Protein AF-A0A432ZK45-F1 (afdb_monomer)

Nearest PDB structures (foldseek):
  7csl-assembly2_D  TM=5.017E-01  e=1.399E+00  Pyrococcus horikoshii OT3
  6i69-assembly1_A  TM=3.753E-01  e=2.244E+00  Thermus thermophilus HB8
  7yov-assembly1_A  TM=2.861E-01  e=1.880E+00  avian paramyxovirus 1
  4rbv-assembly1_B-3  TM=3.108E-01  e=6.128E+00  Salmonella enterica subsp. enterica serovar Typhimurium str. LT2

Secondary structure (DSSP, 8-state):
------------SSTTSSTTHHHHHHHHHHHHGGG-PPPHHHHHHHHHHHHHHHHHTS-SSBTTEEEEEEEEEEEESSHHHHHHT-B-HHHHHHHHHHTSGGGS-TTHHHHHHHHHHHHHHHS-EEEEEEE-SS-EEEEEEEETTSPPP-HHHHHHHHTTSTTEEEEEEE--

Organism: NCBI:txid337250

Foldseek 3Di:
DDDDDDDDDPDPPDPPPPPVVVVVVVVVVVVVVVPPDDDPVRVQLVVLLVVLLQLLLADPDDPWKHWAPWKKKFFFPDLLLLVLQAFALVLSVVSNVVSDPVSGDPSVSVNSSVQSVLCSVQVWRWHWNHGDSGITMTITMDTPVDDRDDVVVSQVVVVPDNRTPDMDIDPD

Sequence (172 aa):
MSHFRGFAKLFSKHASKYKTSLALTAVMFVAVLAGCEPTVSEVENRRALQQVQKLDLLQLPNTQWSLSSESIQLSFCRNRYNESLQAERGDLNRWRLVGDVSAFPDYRQEGLELLGELANDYDVLLWQQWGTFSSGLYRVAYRRGGSAPNIFNIMARIGRDERVCYSQLDQN

Structure (mmCIF, N/CA/C/O backbone):
data_AF-A0A432ZK45-F1
#
_entry.id   AF-A0A432ZK45-F1
#
loop_
_atom_site.group_PDB
_atom_site.id
_atom_site.type_symbol
_atom_site.label_atom_id
_atom_site.label_alt_id
_atom_site.label_comp_id
_atom_site.label_asym_id
_atom_site.label_entity_id
_atom_site.label_seq_id
_atom_site.pdbx_PDB_ins_code
_atom_site.Cartn_x
_atom_site.Cartn_y
_atom_site.Cartn_z
_atom_site.occupancy
_atom_site.B_iso_or_equiv
_atom_site.auth_seq_id
_atom_site.auth_comp_id
_atom_site.auth_asym_id
_atom_site.auth_atom_id
_atom_site.pdbx_PDB_model_num
ATOM 1 N N . MET A 1 1 ? -33.052 31.530 -85.489 1.00 35.69 1 MET A N 1
ATOM 2 C CA . MET A 1 1 ? -33.639 30.649 -86.518 1.00 35.69 1 MET A CA 1
ATOM 3 C C . MET A 1 1 ? -33.486 29.206 -86.068 1.00 35.69 1 MET A C 1
ATOM 5 O O . MET A 1 1 ? -32.392 28.841 -85.671 1.00 35.69 1 MET A O 1
ATOM 9 N N . SER A 1 2 ? -34.605 28.469 -86.102 1.00 35.53 2 SER A N 1
ATOM 10 C CA . SER A 1 2 ? -34.750 27.005 -86.266 1.00 35.53 2 SER A CA 1
ATOM 11 C C . SER A 1 2 ? -33.991 26.052 -85.325 1.00 35.53 2 SER A C 1
ATOM 13 O O . SER A 1 2 ? -32.779 25.936 -85.404 1.00 35.53 2 SER A O 1
ATOM 15 N N . HIS A 1 3 ? -34.732 25.372 -84.432 1.00 33.28 3 HIS A N 1
ATOM 16 C CA . HIS A 1 3 ? -35.061 23.923 -84.480 1.00 33.28 3 HIS A CA 1
ATOM 17 C C . HIS A 1 3 ? -33.861 23.001 -84.141 1.00 33.28 3 HIS A C 1
ATOM 19 O O . HIS A 1 3 ? -32.836 23.059 -84.793 1.00 33.28 3 HIS A O 1
ATOM 25 N N . PHE A 1 4 ? -33.909 22.116 -83.140 1.00 39.12 4 PHE A N 1
ATOM 26 C CA . PHE A 1 4 ? -34.743 20.912 -83.155 1.00 39.12 4 PHE A CA 1
ATOM 27 C C . PHE A 1 4 ? -34.936 20.320 -81.746 1.00 39.12 4 PHE A C 1
ATOM 29 O O . PHE A 1 4 ? -34.011 20.215 -80.945 1.00 39.12 4 PHE A O 1
ATOM 36 N N . ARG A 1 5 ? -36.174 19.895 -81.484 1.00 39.16 5 ARG A N 1
ATOM 37 C CA . ARG A 1 5 ? -36.587 19.024 -80.380 1.00 39.16 5 ARG A CA 1
ATOM 38 C C . ARG A 1 5 ? -36.140 17.586 -80.650 1.00 39.16 5 ARG A C 1
ATOM 40 O O . ARG A 1 5 ? -36.225 17.142 -81.788 1.00 39.16 5 ARG A O 1
ATOM 47 N N . GLY A 1 6 ? -35.895 16.832 -79.580 1.00 35.19 6 GLY A N 1
ATOM 48 C CA . GLY A 1 6 ? -36.188 15.397 -79.552 1.00 35.19 6 GLY A CA 1
ATOM 49 C C . GLY A 1 6 ? -35.012 14.507 -79.180 1.00 35.19 6 GLY A C 1
ATOM 50 O O . GLY A 1 6 ? -34.224 14.159 -80.037 1.00 35.19 6 GLY A O 1
ATOM 51 N N . PHE A 1 7 ? -34.950 14.119 -77.908 1.00 37.97 7 PHE A N 1
ATOM 52 C CA . PHE A 1 7 ? -34.756 12.741 -77.430 1.00 37.97 7 PHE A CA 1
ATOM 53 C C . PHE A 1 7 ? -35.003 12.810 -75.914 1.00 37.97 7 PHE A C 1
ATOM 55 O O . PHE A 1 7 ? -34.151 13.181 -75.121 1.00 37.97 7 PHE A O 1
ATOM 62 N N . ALA A 1 8 ? -36.262 12.848 -75.488 1.00 37.69 8 ALA A N 1
ATOM 63 C CA . ALA A 1 8 ? -37.022 11.643 -75.182 1.00 37.69 8 ALA A CA 1
ATOM 64 C C . ALA A 1 8 ? -36.262 10.706 -74.227 1.00 37.69 8 ALA A C 1
ATOM 66 O O . ALA A 1 8 ? -35.437 9.903 -74.640 1.00 37.69 8 ALA A O 1
ATOM 67 N N . LYS A 1 9 ? -36.667 10.795 -72.954 1.00 44.88 9 LYS A N 1
ATOM 68 C CA . LYS A 1 9 ? -36.935 9.653 -72.070 1.00 44.88 9 LYS A CA 1
ATOM 69 C C . LYS A 1 9 ? -35.839 8.591 -71.987 1.00 44.88 9 LYS A C 1
ATOM 71 O O . LYS A 1 9 ? -35.952 7.564 -72.629 1.00 44.88 9 LYS A O 1
ATOM 76 N N . LEU A 1 10 ? -34.904 8.777 -71.068 1.00 43.84 10 LEU A N 1
ATOM 77 C CA . LEU A 1 10 ? -34.155 7.737 -70.347 1.00 43.84 10 LEU A CA 1
ATOM 78 C C . LEU A 1 10 ? -33.283 8.565 -69.397 1.00 43.84 10 LEU A C 1
ATOM 80 O O . LEU A 1 10 ? -32.398 9.269 -69.842 1.00 43.84 10 LEU A O 1
ATOM 84 N N . PHE A 1 11 ? -33.633 8.814 -68.143 1.00 43.06 11 PHE A N 1
ATOM 85 C CA . PHE A 1 11 ? -33.470 7.883 -67.037 1.00 43.06 11 PHE A CA 1
ATOM 86 C C . PHE A 1 11 ? -34.245 8.444 -65.829 1.00 43.06 11 PHE A C 1
ATOM 88 O O . PHE A 1 11 ? -33.692 8.836 -64.805 1.00 43.06 11 PHE A O 1
ATOM 95 N N . SER A 1 12 ? -35.574 8.493 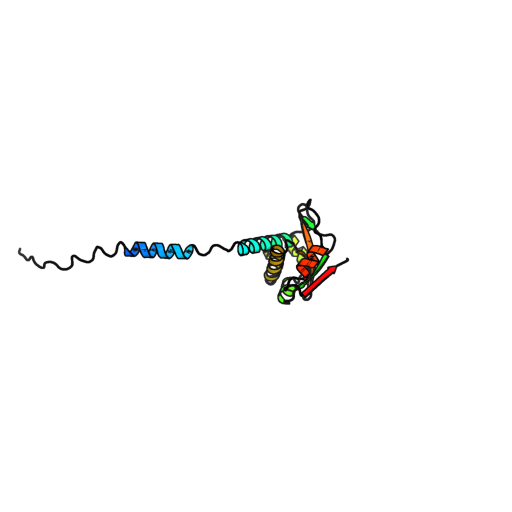-65.941 1.00 43.72 12 SER A N 1
ATOM 96 C CA . SER A 1 12 ? -36.452 8.602 -64.772 1.00 43.72 12 SER A CA 1
ATOM 97 C C . SER A 1 12 ? -36.464 7.248 -64.068 1.00 43.72 12 SER A C 1
ATOM 99 O O . SER A 1 12 ? -37.357 6.446 -64.327 1.00 43.72 12 SER A O 1
ATOM 101 N N . LYS A 1 13 ? -35.420 6.924 -63.287 1.00 43.91 13 LYS A N 1
ATOM 102 C CA . LYS A 1 13 ? -35.452 5.762 -62.373 1.00 43.91 13 LYS A CA 1
ATOM 103 C C . LYS A 1 13 ? -34.298 5.628 -61.374 1.00 43.91 13 LYS A C 1
ATOM 105 O O . LYS A 1 13 ? -34.027 4.517 -60.952 1.00 43.91 13 LYS A O 1
ATOM 110 N N . HIS A 1 14 ? -33.637 6.700 -60.929 1.00 43.97 14 HIS A N 1
ATOM 111 C CA . HIS A 1 14 ? -32.606 6.531 -59.885 1.00 43.97 14 HIS A CA 1
ATOM 112 C C . HIS A 1 14 ? -32.642 7.516 -58.714 1.00 43.97 14 HIS A C 1
ATOM 114 O O . HIS A 1 14 ? -31.875 7.344 -57.786 1.00 43.97 14 HIS A O 1
ATOM 120 N N . ALA A 1 15 ? -33.567 8.472 -58.625 1.00 43.47 15 ALA A N 1
ATOM 121 C CA . ALA A 1 15 ? -33.511 9.467 -57.540 1.00 43.47 15 ALA A CA 1
ATOM 122 C C . ALA A 1 15 ? -34.083 9.013 -56.173 1.00 43.47 15 ALA A C 1
ATOM 124 O O . ALA A 1 15 ? -34.050 9.784 -55.218 1.00 43.47 15 ALA A O 1
ATOM 125 N N . SER A 1 16 ? -34.616 7.789 -56.046 1.00 43.06 16 SER A N 1
ATOM 126 C CA . SER A 1 16 ? -35.422 7.395 -54.869 1.00 43.06 16 SER A CA 1
ATOM 127 C C . SER A 1 16 ? -34.817 6.310 -53.967 1.00 43.06 16 SER A C 1
ATOM 129 O O . SER A 1 16 ? -35.486 5.874 -53.034 1.00 43.06 16 SER A O 1
ATOM 131 N N . LYS A 1 17 ? -33.586 5.841 -54.217 1.00 43.72 17 LYS A N 1
ATOM 132 C CA . LYS A 1 17 ? -32.967 4.757 -53.418 1.00 43.72 17 LYS A CA 1
ATOM 133 C C . LYS A 1 17 ? -31.851 5.199 -52.465 1.00 43.72 17 LYS A C 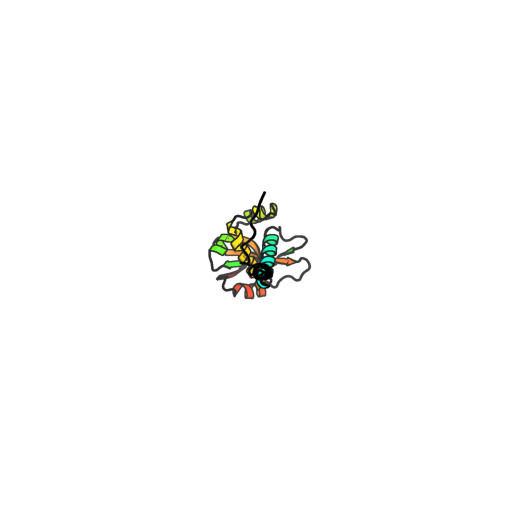1
ATOM 135 O O . LYS A 1 17 ? -31.360 4.376 -51.704 1.00 43.72 17 LYS A O 1
ATOM 140 N N . TYR A 1 18 ? -31.458 6.473 -52.470 1.00 48.16 18 TYR A N 1
ATOM 141 C CA . TYR A 1 18 ? -30.271 6.921 -51.724 1.00 48.16 18 TYR A CA 1
ATOM 142 C C . TYR A 1 18 ? -30.575 7.585 -50.375 1.00 48.16 18 TYR A C 1
ATOM 144 O O . TYR A 1 18 ? -29.674 7.736 -49.558 1.00 48.16 18 TYR A O 1
ATOM 152 N N . LYS A 1 19 ? -31.834 7.957 -50.101 1.00 45.72 19 LYS A N 1
ATOM 153 C CA . LYS A 1 19 ? -32.199 8.635 -48.842 1.00 45.72 19 LYS A CA 1
ATOM 154 C C . LYS A 1 19 ? -32.328 7.680 -47.650 1.00 45.72 19 LYS A C 1
ATOM 156 O O . LYS A 1 19 ? -32.047 8.075 -46.528 1.00 45.72 19 LYS A O 1
ATOM 161 N N . THR A 1 20 ? -32.697 6.423 -47.882 1.00 48.16 20 THR A N 1
ATOM 162 C CA . THR A 1 20 ? -32.851 5.403 -46.828 1.00 48.16 20 THR A CA 1
ATOM 163 C C . THR A 1 20 ? -31.542 4.710 -46.452 1.00 48.16 20 THR A C 1
ATOM 165 O O . THR A 1 20 ? -31.419 4.215 -45.337 1.00 48.16 20 THR A O 1
ATOM 168 N N . SER A 1 21 ? -30.543 4.708 -47.340 1.00 50.00 21 SER A N 1
ATOM 169 C CA . SER A 1 21 ? -29.272 4.015 -47.093 1.00 50.00 21 SER A CA 1
ATOM 170 C C . SER A 1 21 ? -28.304 4.802 -46.205 1.00 50.00 21 SER A C 1
ATOM 172 O O . SER A 1 21 ? -27.450 4.186 -45.580 1.00 50.00 21 SER A O 1
ATOM 174 N N . LEU A 1 22 ? -28.428 6.134 -46.134 1.00 48.19 22 LEU A N 1
ATOM 175 C CA . LEU A 1 22 ? -27.549 6.982 -45.316 1.00 48.19 22 LEU A CA 1
ATOM 176 C C . LEU A 1 22 ? -27.945 6.982 -43.827 1.00 48.19 22 LEU A C 1
ATOM 178 O O . LEU A 1 22 ? -27.103 7.169 -42.955 1.00 48.19 22 LEU A O 1
ATOM 182 N N . ALA A 1 23 ? -29.228 6.756 -43.529 1.00 51.34 23 ALA A N 1
ATOM 183 C CA . ALA A 1 23 ? -29.730 6.716 -42.157 1.00 51.34 23 ALA A CA 1
ATOM 184 C C . ALA A 1 23 ? -29.362 5.404 -41.440 1.00 51.34 23 ALA A C 1
ATOM 186 O O . ALA A 1 23 ? -29.064 5.422 -40.248 1.00 51.34 23 ALA A O 1
ATOM 187 N N . LEU A 1 24 ? -29.332 4.271 -42.157 1.00 51.25 24 LEU A N 1
ATOM 188 C CA . LEU A 1 24 ? -29.010 2.971 -41.555 1.00 51.25 24 LEU A CA 1
ATOM 189 C C . LEU A 1 24 ? -27.530 2.837 -41.162 1.00 51.25 24 LEU A C 1
ATOM 191 O O . LEU A 1 24 ? -27.229 2.240 -40.131 1.00 51.25 24 LEU A O 1
ATOM 195 N N . THR A 1 25 ? -26.605 3.414 -41.931 1.00 55.19 25 THR A N 1
ATOM 196 C CA . THR A 1 25 ? -25.168 3.386 -41.607 1.00 55.19 25 THR A CA 1
ATOM 197 C C . THR A 1 25 ? -24.808 4.284 -40.426 1.00 55.19 25 THR A C 1
ATOM 199 O O . THR A 1 25 ? -23.908 3.940 -39.664 1.00 55.19 25 THR A O 1
ATOM 202 N N . ALA A 1 26 ? -25.530 5.388 -40.215 1.00 55.03 26 ALA A N 1
ATOM 203 C CA . ALA A 1 26 ? -25.311 6.265 -39.065 1.00 55.03 26 ALA A CA 1
ATOM 204 C C . ALA A 1 26 ? -25.755 5.618 -37.738 1.00 55.03 26 ALA A C 1
ATOM 206 O O . ALA A 1 26 ? -25.052 5.723 -36.737 1.00 55.03 26 ALA A O 1
ATOM 207 N N . VAL A 1 27 ? -26.878 4.890 -37.727 1.00 56.94 27 VAL A N 1
ATOM 208 C CA . VAL A 1 27 ? -27.380 4.205 -36.518 1.00 56.94 27 VAL A CA 1
ATOM 209 C C . VAL A 1 27 ? -26.487 3.024 -36.122 1.00 56.94 27 VAL A C 1
ATOM 211 O O . VAL A 1 27 ? -26.262 2.791 -34.936 1.00 56.94 27 VAL A O 1
ATOM 214 N N . MET A 1 28 ? -25.914 2.314 -37.098 1.00 55.59 28 MET A N 1
ATOM 215 C CA . MET A 1 28 ? -25.038 1.171 -36.828 1.00 55.59 28 MET A CA 1
ATOM 216 C C . MET A 1 28 ? -23.694 1.584 -36.209 1.00 55.59 28 MET A C 1
ATOM 218 O O . MET A 1 28 ? -23.145 0.837 -35.407 1.00 55.59 28 MET A O 1
ATOM 222 N N . PHE A 1 29 ? -23.187 2.783 -36.518 1.00 55.66 29 PHE A N 1
ATOM 223 C CA . PHE A 1 29 ? -21.929 3.285 -35.951 1.00 55.66 29 PHE A CA 1
ATOM 224 C C . PHE A 1 29 ? -22.079 3.773 -34.501 1.00 55.66 29 PHE A C 1
ATOM 226 O O . PHE A 1 29 ? -21.164 3.609 -33.699 1.00 55.66 29 PHE A O 1
ATOM 233 N N . VAL A 1 30 ? -23.246 4.314 -34.132 1.00 57.75 30 VAL A N 1
ATOM 234 C CA . VAL A 1 30 ? -23.520 4.774 -32.756 1.00 57.75 30 VAL A CA 1
ATOM 235 C C . VAL A 1 30 ? -23.665 3.595 -31.784 1.00 57.75 30 VAL A C 1
ATOM 237 O O . VAL A 1 30 ? -23.251 3.701 -30.633 1.00 57.75 30 VAL A O 1
ATOM 240 N N . ALA A 1 31 ? -24.160 2.440 -32.244 1.00 57.16 31 ALA A N 1
ATOM 241 C CA . ALA A 1 31 ? -24.298 1.243 -31.410 1.00 57.16 31 ALA A CA 1
ATOM 242 C C . ALA A 1 31 ? -22.952 0.600 -31.010 1.00 57.16 31 ALA A C 1
ATOM 244 O O . ALA A 1 31 ? -22.880 -0.062 -29.980 1.00 57.16 31 ALA A O 1
ATOM 245 N N . VAL A 1 32 ? -21.878 0.816 -31.781 1.00 57.84 32 VAL A N 1
ATOM 246 C CA . VAL A 1 32 ? -20.540 0.263 -31.475 1.00 57.84 32 VAL A CA 1
ATOM 247 C C . VAL A 1 32 ? -19.817 1.078 -30.390 1.00 57.84 32 VAL A C 1
ATOM 249 O O . VAL A 1 32 ? -18.949 0.554 -29.700 1.00 57.84 32 VAL A O 1
ATOM 252 N N . LEU A 1 33 ? -20.207 2.339 -30.172 1.00 56.31 33 LEU A N 1
ATOM 253 C CA . LEU A 1 33 ? -19.619 3.214 -29.146 1.00 56.31 33 LEU A CA 1
ATOM 254 C C . LEU A 1 33 ? -20.242 3.034 -27.749 1.00 56.31 33 LEU A C 1
ATOM 256 O O . LEU A 1 33 ? -19.674 3.513 -26.773 1.00 56.31 33 LEU A O 1
ATOM 260 N N . ALA A 1 34 ? -21.373 2.330 -27.634 1.00 58.59 34 ALA A N 1
ATOM 261 C CA . ALA A 1 34 ? -22.059 2.082 -26.361 1.00 58.59 34 ALA A CA 1
ATOM 262 C C . ALA A 1 34 ? -21.524 0.855 -25.587 1.00 58.59 34 ALA A C 1
ATOM 264 O O . ALA A 1 34 ? -22.045 0.525 -24.528 1.00 58.59 34 ALA A O 1
ATOM 265 N N . GLY A 1 35 ? -20.502 0.164 -26.106 1.00 55.97 35 GLY A N 1
ATOM 266 C CA . GLY A 1 35 ? -19.963 -1.072 -25.521 1.00 55.97 35 GLY A CA 1
ATOM 267 C C . GLY A 1 35 ? -18.760 -0.904 -24.587 1.00 55.97 35 GLY A C 1
ATOM 268 O O . GLY A 1 35 ? -18.152 -1.905 -24.227 1.00 55.97 35 GLY A O 1
ATOM 269 N N . CYS A 1 36 ? -18.378 0.324 -24.226 1.00 66.31 36 CYS A N 1
ATOM 270 C CA . CYS A 1 36 ? -17.194 0.595 -23.404 1.00 66.31 36 CYS A CA 1
ATOM 271 C C . CYS A 1 36 ? -17.589 1.211 -22.052 1.00 66.31 36 CYS A C 1
ATOM 273 O O . CYS A 1 36 ? -17.100 2.274 -21.672 1.00 66.31 36 CYS A O 1
ATOM 275 N N . GLU A 1 37 ? -18.525 0.577 -21.345 1.00 70.44 37 GLU A N 1
ATOM 276 C CA . GLU A 1 37 ? -18.720 0.860 -19.924 1.00 70.44 37 GLU A CA 1
ATOM 277 C C . GLU A 1 37 ? -17.796 -0.063 -19.120 1.00 70.44 37 GLU A C 1
ATOM 279 O O . GLU A 1 37 ? -17.839 -1.281 -19.323 1.00 70.44 37 GLU A O 1
ATOM 284 N N . PRO A 1 38 ? -16.930 0.489 -18.248 1.00 71.44 38 PRO A N 1
ATOM 285 C CA . PRO A 1 38 ? -16.066 -0.328 -17.413 1.00 71.44 38 PRO A CA 1
ATOM 286 C C . PRO A 1 38 ? -16.926 -1.227 -16.533 1.00 71.44 38 PRO A C 1
ATOM 288 O O . PRO A 1 38 ? -17.971 -0.810 -16.020 1.00 71.44 38 PRO A O 1
ATOM 291 N N . THR A 1 39 ? -16.484 -2.465 -16.343 1.00 79.31 39 THR A N 1
ATOM 292 C CA . THR A 1 39 ? -17.208 -3.383 -15.462 1.00 79.31 39 THR A CA 1
ATOM 293 C C . THR A 1 39 ? -17.184 -2.849 -14.026 1.00 79.31 39 THR A C 1
ATOM 295 O O . THR A 1 39 ? -16.273 -2.119 -13.632 1.00 79.31 39 THR A O 1
ATOM 298 N N . VAL A 1 40 ? -18.181 -3.209 -13.209 1.00 77.31 40 VAL A N 1
ATOM 299 C CA . VAL A 1 40 ? -18.250 -2.768 -11.800 1.00 77.31 40 VAL A CA 1
ATOM 300 C C . VAL A 1 40 ? -16.943 -3.082 -11.057 1.00 77.31 40 VAL A C 1
ATOM 302 O O . VAL A 1 40 ? -16.406 -2.215 -10.373 1.00 77.31 40 VAL A O 1
ATOM 305 N N . SER A 1 41 ? -16.370 -4.265 -11.301 1.00 81.44 41 SER A N 1
ATOM 306 C CA . SER A 1 41 ? -15.092 -4.694 -10.720 1.00 81.44 41 SER A CA 1
ATOM 307 C C . SER A 1 41 ? -13.910 -3.806 -11.137 1.00 81.44 41 SER A C 1
ATOM 309 O O . SER A 1 41 ? -13.072 -3.463 -10.306 1.00 81.44 41 SER A O 1
ATOM 311 N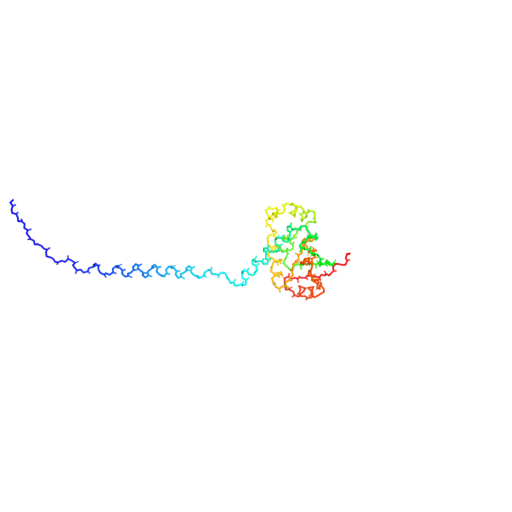 N . GLU A 1 42 ? -13.848 -3.359 -12.395 1.00 82.44 42 GLU A N 1
ATOM 312 C CA . GLU A 1 42 ? -12.796 -2.439 -12.853 1.00 82.44 42 GLU A CA 1
ATOM 313 C C . GLU A 1 42 ? -12.890 -1.067 -12.177 1.00 82.44 42 GLU A C 1
ATOM 315 O O . GLU A 1 42 ? -11.869 -0.444 -11.868 1.00 82.44 42 GLU A O 1
ATOM 320 N N . VAL A 1 43 ? -14.111 -0.585 -11.935 1.00 85.56 43 VAL A N 1
ATOM 321 C CA . VAL A 1 43 ? -14.342 0.683 -11.233 1.00 85.56 43 VAL A CA 1
ATOM 322 C C . VAL A 1 43 ? -13.912 0.579 -9.769 1.00 85.56 43 VAL A C 1
ATOM 324 O O . VAL A 1 43 ? -13.270 1.498 -9.252 1.00 85.56 43 VAL A O 1
ATOM 327 N N . GLU A 1 44 ? -14.234 -0.531 -9.107 1.00 87.94 44 GLU A N 1
ATOM 328 C CA . GLU A 1 44 ? -13.863 -0.797 -7.713 1.00 87.94 44 GLU A CA 1
ATOM 329 C C . GLU A 1 44 ? -12.344 -0.915 -7.543 1.00 87.94 44 GLU A C 1
ATOM 331 O O . GLU A 1 44 ? -11.767 -0.185 -6.733 1.00 87.94 44 GLU A O 1
ATOM 336 N N . ASN A 1 45 ? -11.678 -1.697 -8.397 1.00 88.19 45 ASN A N 1
ATOM 337 C CA . ASN A 1 45 ? -10.219 -1.830 -8.397 1.00 88.19 45 ASN A CA 1
ATOM 338 C C . ASN A 1 45 ? -9.517 -0.485 -8.611 1.00 88.19 45 ASN A C 1
ATOM 340 O O . ASN A 1 45 ? -8.579 -0.136 -7.890 1.00 88.19 45 ASN A O 1
ATOM 344 N N . ARG A 1 46 ? -10.004 0.331 -9.555 1.00 91.94 46 ARG A N 1
ATOM 345 C CA . ARG A 1 46 ? -9.449 1.672 -9.787 1.00 91.94 46 ARG A CA 1
ATOM 346 C C . ARG A 1 46 ? -9.610 2.572 -8.562 1.00 91.94 46 ARG A C 1
ATOM 348 O O . ARG A 1 46 ? -8.692 3.325 -8.237 1.00 91.94 46 ARG A O 1
ATOM 355 N N . ARG A 1 47 ? -10.755 2.510 -7.876 1.00 94.19 47 ARG A N 1
ATOM 356 C CA . ARG A 1 47 ? -10.988 3.277 -6.643 1.00 94.19 47 ARG A CA 1
ATOM 357 C C . ARG A 1 47 ? -10.049 2.822 -5.524 1.00 94.19 47 ARG A C 1
ATOM 359 O O . ARG A 1 47 ? -9.483 3.677 -4.843 1.00 94.19 47 ARG A O 1
ATOM 366 N N . ALA A 1 48 ? -9.869 1.514 -5.346 1.00 95.06 48 ALA A N 1
ATOM 367 C CA . ALA A 1 48 ? -8.971 0.959 -4.338 1.00 95.06 48 ALA A CA 1
ATOM 368 C C . ALA A 1 48 ? -7.515 1.388 -4.585 1.00 95.06 48 ALA A C 1
ATOM 370 O O . ALA A 1 48 ? -6.862 1.900 -3.675 1.00 95.06 48 ALA A O 1
ATOM 371 N N . LEU A 1 49 ? -7.046 1.314 -5.835 1.00 95.81 49 LEU A N 1
ATOM 372 C CA . LEU A 1 49 ? -5.735 1.826 -6.240 1.00 95.81 49 LEU A CA 1
ATOM 373 C C . LEU A 1 49 ? -5.569 3.318 -5.922 1.00 95.81 49 LEU A C 1
ATOM 375 O O . LEU A 1 49 ? -4.593 3.710 -5.284 1.00 95.81 49 LEU A O 1
ATOM 379 N N . GLN A 1 50 ? -6.529 4.159 -6.316 1.00 95.44 50 GLN A N 1
ATOM 380 C CA . GLN A 1 50 ? -6.481 5.599 -6.028 1.00 95.44 50 GLN A CA 1
ATOM 381 C C . GLN A 1 50 ? -6.401 5.879 -4.524 1.00 95.44 50 GLN A C 1
ATOM 383 O O . GLN A 1 50 ? -5.706 6.797 -4.080 1.00 95.44 50 GLN A O 1
ATOM 388 N N . GLN A 1 51 ? -7.110 5.086 -3.721 1.00 95.94 51 GLN A N 1
ATOM 389 C CA . GLN A 1 51 ? -7.070 5.193 -2.272 1.00 95.94 51 GLN A CA 1
ATOM 390 C C . GLN A 1 51 ? -5.707 4.788 -1.704 1.00 95.94 51 GLN A C 1
ATOM 392 O O . GLN A 1 51 ? -5.196 5.498 -0.838 1.00 95.94 51 GLN A O 1
ATOM 397 N N . VAL A 1 52 ? -5.104 3.709 -2.208 1.00 97.12 52 VAL A N 1
ATOM 398 C CA . VAL A 1 52 ? -3.754 3.265 -1.830 1.00 97.12 52 VAL A CA 1
ATOM 399 C C . VAL A 1 52 ? -2.700 4.300 -2.219 1.00 97.12 52 VAL A C 1
ATOM 401 O O . VAL A 1 52 ? -1.913 4.695 -1.366 1.00 97.12 52 VAL A O 1
ATOM 404 N N . GLN A 1 53 ? -2.723 4.821 -3.448 1.00 95.75 53 GLN A N 1
ATOM 405 C CA . GLN A 1 53 ? -1.806 5.879 -3.896 1.00 95.75 53 GLN A CA 1
ATOM 406 C C . GLN A 1 53 ? -1.908 7.122 -3.007 1.00 95.75 53 GLN A C 1
ATOM 408 O O . GLN A 1 53 ? -0.901 7.658 -2.546 1.00 95.75 53 GLN A O 1
ATOM 413 N N . LYS A 1 54 ? -3.138 7.557 -2.706 1.00 95.31 54 LYS A N 1
ATOM 414 C CA . LYS A 1 54 ? -3.368 8.682 -1.798 1.00 95.31 54 LYS A CA 1
ATOM 415 C C . LYS A 1 54 ? -2.819 8.397 -0.405 1.00 95.31 54 LYS A C 1
ATOM 417 O O . LYS A 1 54 ? -2.246 9.287 0.208 1.00 95.31 54 LYS A O 1
ATOM 422 N N . LEU A 1 55 ? -3.019 7.187 0.109 1.00 96.38 55 LEU A N 1
ATOM 423 C CA . LEU A 1 55 ? -2.526 6.786 1.421 1.00 96.38 55 LEU A CA 1
ATOM 424 C C . LEU A 1 55 ? -0.993 6.744 1.468 1.00 96.38 55 LEU A C 1
ATOM 426 O O . LEU A 1 55 ? -0.408 7.166 2.464 1.00 96.38 55 LEU A O 1
ATOM 430 N N . ASP A 1 56 ? -0.348 6.267 0.404 1.00 95.75 56 ASP A N 1
ATOM 431 C CA . ASP A 1 56 ? 1.107 6.132 0.331 1.00 95.75 56 ASP A CA 1
ATOM 432 C C . ASP A 1 56 ? 1.821 7.492 0.359 1.00 95.75 56 ASP A C 1
ATOM 434 O O . ASP A 1 56 ? 2.911 7.601 0.919 1.00 95.75 56 ASP A O 1
ATOM 438 N N . LEU A 1 57 ? 1.154 8.543 -0.135 1.00 96.06 57 LEU A N 1
ATOM 439 C CA . LEU A 1 57 ? 1.593 9.940 -0.060 1.00 96.06 57 LEU A CA 1
ATOM 440 C C . LEU A 1 57 ? 1.346 10.611 1.300 1.00 96.06 57 LEU A C 1
ATOM 442 O O . LEU A 1 57 ? 1.834 11.715 1.532 1.00 96.06 57 LEU A O 1
ATOM 446 N N . LEU A 1 58 ? 0.606 9.989 2.222 1.00 96.44 58 LEU A N 1
ATOM 447 C CA . LEU A 1 58 ? 0.304 10.595 3.518 1.00 96.44 58 LEU A CA 1
ATOM 448 C C . LEU A 1 58 ? 1.336 10.230 4.586 1.00 96.44 58 LEU A C 1
ATOM 450 O O . LEU A 1 58 ? 1.697 9.067 4.788 1.00 96.44 58 LEU A O 1
ATOM 454 N N . GLN A 1 59 ? 1.716 11.235 5.376 1.00 96.50 59 GLN A N 1
ATOM 455 C CA . GLN A 1 59 ? 2.337 11.014 6.676 1.00 96.50 59 GLN A CA 1
ATOM 456 C C . GLN A 1 59 ? 1.269 10.483 7.643 1.00 96.50 59 GLN A C 1
ATOM 458 O O . GLN A 1 59 ? 0.283 11.173 7.924 1.00 96.50 59 GLN A O 1
ATOM 463 N N . LEU A 1 60 ? 1.455 9.258 8.138 1.00 96.31 60 LEU A N 1
ATOM 464 C CA . LEU A 1 60 ? 0.563 8.605 9.094 1.00 96.31 60 LEU A CA 1
ATOM 465 C C . LEU A 1 60 ? 1.289 8.326 10.422 1.00 96.31 60 LEU A C 1
ATOM 467 O O . LEU A 1 60 ? 2.488 8.040 10.408 1.00 96.31 60 LEU A O 1
ATOM 471 N N . PRO A 1 61 ? 0.582 8.362 11.567 1.00 96.94 61 PRO A N 1
ATOM 472 C CA . PRO A 1 61 ? -0.839 8.694 11.721 1.00 96.94 61 PRO A CA 1
ATOM 473 C C . PRO A 1 61 ? -1.110 10.212 11.606 1.00 96.94 61 PRO A C 1
ATOM 475 O O . PRO A 1 61 ? -0.252 11.027 11.925 1.00 96.94 61 PRO A O 1
ATOM 4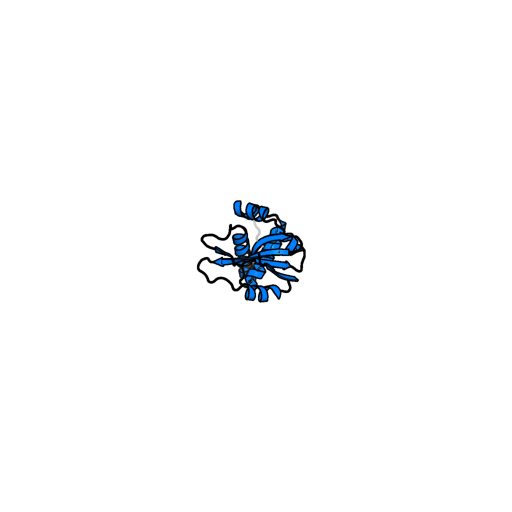78 N N . ASN A 1 62 ? -2.321 10.613 11.197 1.00 96.69 62 ASN A N 1
ATOM 479 C CA . ASN A 1 62 ? -2.726 12.025 11.050 1.00 96.69 62 ASN A CA 1
ATOM 480 C C . ASN A 1 62 ? -4.203 12.246 11.409 1.00 96.69 62 ASN A C 1
ATOM 482 O O . ASN A 1 62 ? -4.899 11.297 11.734 1.00 96.69 62 ASN A O 1
ATOM 486 N N . THR A 1 63 ? -4.715 13.477 11.334 1.00 96.81 63 THR A N 1
ATOM 487 C CA . THR A 1 63 ? -6.086 13.827 11.768 1.00 96.81 63 THR A CA 1
ATOM 488 C C . THR A 1 63 ? -7.198 12.918 11.230 1.00 96.81 63 THR A C 1
ATOM 490 O O . THR A 1 63 ? -8.211 12.762 11.906 1.00 96.81 63 THR A O 1
ATOM 493 N N . GLN A 1 64 ? -7.017 12.288 10.067 1.00 97.19 64 GLN A N 1
ATOM 494 C CA . GLN A 1 64 ? -8.014 11.426 9.428 1.00 97.19 64 GLN A CA 1
ATOM 495 C C . GLN A 1 64 ? -7.728 9.926 9.571 1.00 97.19 64 GLN A C 1
ATOM 497 O O . GLN A 1 64 ? -8.635 9.114 9.375 1.00 97.19 64 GLN A O 1
ATOM 502 N N . TRP A 1 65 ? -6.489 9.551 9.884 1.00 98.00 65 TRP A N 1
ATOM 503 C CA . TRP A 1 65 ? -6.009 8.177 9.782 1.00 98.00 65 TRP A CA 1
ATOM 504 C C . TRP A 1 65 ? -5.183 7.757 10.999 1.00 98.00 65 TRP A C 1
ATOM 506 O O . TRP A 1 65 ? -4.366 8.506 11.548 1.00 98.00 65 TRP A O 1
ATOM 516 N N . SER A 1 66 ? -5.374 6.508 11.387 1.00 98.06 66 SER A N 1
ATOM 517 C CA . SER A 1 66 ? -4.600 5.807 12.402 1.00 98.06 66 SER A CA 1
ATOM 518 C C . SER A 1 66 ? -3.935 4.577 11.779 1.00 98.06 66 SER A C 1
ATOM 520 O O . SER A 1 66 ? -4.321 4.135 10.698 1.00 98.06 66 SER A O 1
ATOM 522 N N . LEU A 1 67 ? -2.913 4.053 12.453 1.00 97.38 67 LEU A N 1
ATOM 523 C CA . LEU A 1 67 ? -2.200 2.837 12.060 1.00 97.38 67 LEU A CA 1
ATOM 524 C C . LEU A 1 67 ? -2.435 1.750 13.106 1.00 97.38 67 LEU A C 1
ATOM 526 O O . LEU A 1 67 ? -2.592 2.061 14.291 1.00 97.38 67 LEU A O 1
ATOM 530 N N . SER A 1 68 ? -2.492 0.493 12.671 1.00 96.25 68 SER A N 1
ATOM 531 C CA . SER A 1 68 ? -2.520 -0.673 13.558 1.00 96.25 68 SER A CA 1
ATOM 532 C C . SER A 1 68 ? -1.331 -0.671 14.502 1.00 96.25 68 SER A C 1
ATOM 534 O O . SER A 1 68 ? -0.269 -0.208 14.106 1.00 96.25 68 SER A O 1
ATOM 536 N N . SER A 1 69 ? -1.472 -1.184 15.725 1.00 93.19 69 SER A N 1
ATOM 537 C CA . SER A 1 69 ? -0.355 -1.264 16.676 1.00 93.19 69 SER A CA 1
ATOM 538 C C . SER A 1 69 ? 0.796 -2.086 16.107 1.00 93.19 69 SER A C 1
ATOM 540 O O . SER A 1 69 ? 1.927 -1.606 16.110 1.00 93.19 69 SER A O 1
ATOM 542 N N . GLU A 1 70 ? 0.491 -3.236 15.521 1.00 95.06 70 GLU A N 1
ATOM 543 C CA . GLU A 1 70 ? 1.457 -4.168 14.955 1.00 95.06 70 GLU A CA 1
ATOM 544 C C . GLU A 1 70 ? 1.744 -3.868 13.482 1.00 95.06 70 GLU A C 1
ATOM 546 O O . GLU A 1 70 ? 0.946 -3.230 12.775 1.00 95.06 70 GLU A O 1
ATOM 551 N N . SER A 1 71 ? 2.883 -4.382 13.027 1.00 95.88 71 SER A N 1
ATOM 552 C CA . SER A 1 71 ? 3.293 -4.361 11.630 1.00 95.88 71 SER A CA 1
ATOM 553 C C . SER A 1 71 ? 3.204 -5.763 11.030 1.00 95.88 71 SER A C 1
ATOM 555 O O . SER A 1 71 ? 3.299 -6.781 11.717 1.00 95.88 71 SER A O 1
ATOM 557 N N . ILE A 1 72 ? 3.008 -5.807 9.721 1.00 96.62 72 ILE A N 1
ATOM 558 C CA . ILE A 1 72 ? 2.919 -7.015 8.921 1.00 96.62 72 ILE A CA 1
ATOM 559 C C . ILE A 1 72 ? 4.093 -7.011 7.951 1.00 96.62 72 ILE A C 1
ATOM 561 O O . ILE A 1 72 ? 4.232 -6.090 7.145 1.00 96.62 72 ILE A O 1
ATOM 565 N N . GLN A 1 73 ? 4.916 -8.050 8.000 1.00 97.12 73 GLN A N 1
ATOM 566 C CA . GLN A 1 73 ? 5.914 -8.305 6.975 1.00 97.12 73 GLN A CA 1
ATOM 567 C C . GLN A 1 73 ? 5.298 -9.176 5.884 1.00 97.12 73 GLN A C 1
ATOM 569 O O . GLN A 1 73 ? 4.748 -10.234 6.186 1.00 97.12 73 GLN A O 1
ATOM 574 N N . LEU A 1 74 ? 5.401 -8.741 4.629 1.00 96.75 74 LEU A N 1
ATOM 575 C CA . LEU A 1 74 ? 4.901 -9.471 3.463 1.00 96.75 74 LEU A CA 1
ATOM 576 C C . LEU A 1 74 ? 6.007 -9.655 2.428 1.00 96.75 74 LEU A C 1
ATOM 578 O O . LEU A 1 74 ? 6.790 -8.739 2.173 1.00 96.75 74 LEU A O 1
ATOM 582 N N . SER A 1 75 ? 6.018 -10.822 1.795 1.00 96.75 75 SER A N 1
ATOM 583 C CA . SER A 1 75 ? 6.733 -11.082 0.549 1.00 96.75 75 SER A CA 1
ATOM 584 C C . SER A 1 75 ? 5.750 -11.593 -0.491 1.00 96.75 75 SER A C 1
ATOM 586 O O . SER A 1 75 ? 4.988 -12.533 -0.234 1.00 96.75 75 SER A O 1
ATOM 588 N N . PHE A 1 76 ? 5.782 -10.994 -1.673 1.00 96.38 76 PHE A N 1
ATOM 589 C CA . PHE A 1 76 ? 4.965 -11.420 -2.798 1.00 96.38 76 PHE A CA 1
ATOM 590 C C . PHE A 1 76 ? 5.680 -12.485 -3.626 1.00 96.38 76 PHE A C 1
ATOM 592 O O . PHE A 1 76 ? 6.898 -12.449 -3.790 1.00 96.38 76 PHE A O 1
ATOM 599 N N . CYS A 1 77 ? 4.916 -13.429 -4.173 1.00 93.44 77 CYS A N 1
ATOM 600 C CA . CYS A 1 77 ? 5.450 -14.566 -4.921 1.00 93.44 77 CYS A CA 1
ATOM 601 C C . CYS A 1 77 ? 6.154 -14.177 -6.220 1.00 93.44 77 CYS A C 1
ATOM 603 O O . CYS A 1 77 ? 7.045 -14.887 -6.684 1.00 93.44 77 CYS A O 1
ATOM 605 N N . ARG A 1 78 ? 5.753 -13.061 -6.835 1.00 88.38 78 ARG A N 1
ATOM 606 C CA . ARG A 1 78 ? 6.439 -12.529 -8.012 1.00 88.38 78 ARG A CA 1
ATOM 607 C C . ARG A 1 78 ? 7.430 -11.465 -7.572 1.00 88.38 78 ARG A C 1
ATOM 609 O O . ARG A 1 78 ? 7.015 -10.421 -7.076 1.00 88.38 78 ARG A O 1
ATOM 616 N N . ASN A 1 79 ? 8.712 -11.701 -7.846 1.00 84.38 79 ASN A N 1
ATOM 617 C CA . ASN A 1 79 ? 9.792 -10.778 -7.484 1.00 84.38 79 ASN A CA 1
ATOM 618 C C . ASN A 1 79 ? 9.537 -9.346 -7.968 1.00 84.38 79 ASN A C 1
ATOM 620 O O . ASN A 1 79 ? 9.731 -8.421 -7.189 1.00 84.38 79 ASN A O 1
ATOM 624 N N . ARG A 1 80 ? 8.965 -9.171 -9.171 1.00 92.69 80 ARG A N 1
ATOM 625 C CA . ARG A 1 80 ? 8.604 -7.851 -9.722 1.00 92.69 80 ARG A CA 1
ATOM 626 C C . ARG A 1 80 ? 7.762 -6.995 -8.770 1.00 92.69 80 ARG A C 1
ATOM 628 O O . ARG A 1 80 ? 7.918 -5.784 -8.738 1.00 92.69 80 ARG A O 1
ATOM 635 N N . TYR A 1 81 ? 6.896 -7.610 -7.959 1.00 94.50 81 TYR A N 1
ATOM 636 C CA . TYR A 1 81 ? 6.075 -6.877 -7.000 1.00 94.50 81 TYR A CA 1
ATOM 637 C C . TYR A 1 81 ? 6.898 -6.389 -5.808 1.00 94.50 81 TYR A C 1
ATOM 639 O O . TYR A 1 81 ? 6.778 -5.232 -5.414 1.00 94.50 81 TYR A O 1
ATOM 647 N N . ASN A 1 82 ? 7.788 -7.225 -5.273 1.00 94.94 82 ASN A N 1
ATOM 648 C CA . ASN A 1 82 ? 8.703 -6.796 -4.215 1.00 94.94 82 ASN A CA 1
ATOM 649 C C . ASN A 1 82 ? 9.683 -5.726 -4.731 1.00 94.94 82 ASN A C 1
ATOM 651 O O . ASN A 1 82 ? 9.907 -4.731 -4.051 1.00 94.94 82 ASN A O 1
ATOM 655 N N . GLU A 1 83 ? 10.196 -5.889 -5.954 1.00 95.25 83 GLU A N 1
ATOM 656 C CA . GLU A 1 83 ? 11.030 -4.903 -6.655 1.00 95.25 83 GLU A CA 1
ATOM 657 C C . GLU A 1 83 ? 10.297 -3.570 -6.835 1.00 95.25 83 GLU A C 1
ATOM 659 O O . GLU A 1 83 ? 10.823 -2.520 -6.477 1.00 95.25 83 GLU A O 1
ATOM 664 N N . SER A 1 84 ? 9.050 -3.604 -7.315 1.00 96.88 84 SER A N 1
ATOM 665 C CA . SER A 1 84 ? 8.240 -2.397 -7.509 1.00 96.88 84 SER A CA 1
ATOM 666 C C . SER A 1 84 ? 7.961 -1.648 -6.198 1.00 96.88 84 SER A C 1
ATOM 668 O O . SER A 1 84 ? 7.857 -0.424 -6.166 1.00 96.88 84 SER A O 1
ATOM 670 N N . LEU A 1 85 ? 7.884 -2.376 -5.083 1.00 97.06 85 LEU A N 1
ATOM 671 C CA . LEU A 1 85 ? 7.671 -1.822 -3.749 1.00 97.06 85 LEU A CA 1
ATOM 672 C C . LEU A 1 85 ? 8.983 -1.601 -2.994 1.00 97.06 85 LEU A C 1
ATOM 674 O O . LEU A 1 85 ? 8.948 -1.256 -1.814 1.00 97.06 85 LEU A O 1
ATOM 678 N N . GLN A 1 86 ? 10.140 -1.755 -3.635 1.00 96.19 86 GLN A N 1
ATOM 679 C CA . GLN A 1 86 ? 11.418 -1.472 -3.003 1.00 96.19 86 GLN A CA 1
ATOM 680 C C . GLN A 1 86 ? 11.513 0.020 -2.682 1.00 96.19 86 GLN A C 1
ATOM 682 O O . GLN A 1 86 ? 11.437 0.875 -3.563 1.00 96.19 86 GLN A O 1
ATOM 687 N N . ALA A 1 87 ? 11.665 0.332 -1.399 1.00 96.44 87 ALA A N 1
ATOM 688 C CA . ALA A 1 87 ? 11.802 1.700 -0.933 1.00 96.44 87 ALA A CA 1
ATOM 689 C C . ALA A 1 87 ? 12.364 1.706 0.486 1.00 96.44 87 ALA A C 1
ATOM 691 O O . ALA A 1 87 ? 11.809 1.076 1.396 1.00 96.44 87 ALA A O 1
ATOM 692 N N . GLU A 1 88 ? 13.434 2.461 0.709 1.00 97.00 88 GLU A N 1
ATOM 693 C CA . GLU A 1 88 ? 13.873 2.716 2.070 1.00 97.00 88 GLU A CA 1
ATOM 694 C C . GLU A 1 88 ? 12.878 3.636 2.783 1.00 97.00 88 GLU A C 1
ATOM 696 O O . GLU A 1 88 ? 12.136 4.413 2.174 1.00 97.00 88 GLU A O 1
ATOM 701 N N . ARG A 1 89 ? 12.895 3.610 4.118 1.00 96.38 89 ARG A N 1
ATOM 702 C CA . ARG A 1 89 ? 12.060 4.512 4.923 1.00 96.38 89 ARG A CA 1
ATOM 703 C C . ARG A 1 89 ? 12.299 5.986 4.566 1.00 96.38 89 ARG A C 1
ATOM 705 O O . ARG A 1 89 ? 11.361 6.782 4.587 1.00 96.38 89 ARG A O 1
ATOM 712 N N . GLY A 1 90 ? 13.545 6.348 4.251 1.00 96.38 90 GLY A N 1
ATOM 713 C CA . GLY A 1 90 ? 13.918 7.701 3.837 1.00 96.38 90 GLY A CA 1
ATOM 714 C C . GLY A 1 90 ? 13.256 8.126 2.526 1.00 96.38 90 GLY A C 1
ATOM 715 O O . GLY A 1 90 ? 12.765 9.251 2.436 1.00 96.38 90 GLY A O 1
ATOM 716 N N . ASP A 1 91 ? 13.176 7.223 1.550 1.00 95.88 91 ASP A N 1
ATOM 717 C CA . ASP A 1 91 ? 12.555 7.494 0.251 1.00 95.88 91 ASP A CA 1
ATOM 718 C C . ASP A 1 91 ? 11.046 7.653 0.381 1.00 95.88 91 ASP A C 1
ATOM 720 O O . ASP A 1 91 ? 10.496 8.662 -0.058 1.00 95.88 91 ASP A O 1
ATOM 724 N N . LEU A 1 92 ? 10.399 6.737 1.108 1.00 96.94 92 LEU A N 1
ATOM 725 C CA . LEU A 1 92 ? 8.969 6.824 1.408 1.00 96.94 92 LEU A CA 1
ATOM 726 C C . LEU A 1 92 ? 8.615 8.147 2.095 1.00 96.94 92 LEU A C 1
ATOM 728 O O . LEU A 1 92 ? 7.643 8.806 1.731 1.00 96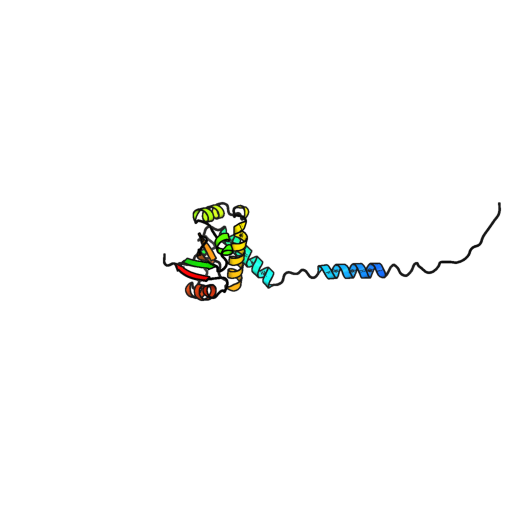.94 92 LEU A O 1
ATOM 732 N N . ASN A 1 93 ? 9.416 8.572 3.075 1.00 96.38 93 ASN A N 1
ATOM 733 C CA . ASN A 1 93 ? 9.216 9.857 3.741 1.00 96.38 93 ASN A CA 1
ATOM 734 C C . ASN A 1 93 ? 9.389 11.033 2.777 1.00 96.38 93 ASN A C 1
ATOM 736 O O . ASN A 1 93 ? 8.597 11.969 2.818 1.00 96.38 93 ASN A O 1
ATOM 740 N N . ARG A 1 94 ? 10.392 10.989 1.897 1.00 95.56 94 ARG A N 1
ATOM 741 C CA . ARG A 1 94 ? 10.627 12.040 0.902 1.00 95.56 94 ARG A CA 1
ATOM 742 C C . ARG A 1 94 ? 9.440 12.183 -0.046 1.00 95.56 94 ARG A C 1
ATOM 744 O O . ARG A 1 94 ? 8.980 13.299 -0.259 1.00 95.56 94 ARG A O 1
ATOM 751 N N . TRP A 1 95 ? 8.909 11.076 -0.561 1.00 95.06 95 TRP A N 1
ATOM 752 C CA . TRP A 1 95 ? 7.747 11.104 -1.452 1.00 95.06 95 TRP A CA 1
ATOM 753 C C . TRP A 1 95 ? 6.496 11.634 -0.746 1.00 95.06 95 TRP A C 1
ATOM 755 O O . TRP A 1 95 ? 5.773 12.451 -1.308 1.00 95.06 95 TRP A O 1
ATOM 765 N N . ARG A 1 96 ? 6.286 11.265 0.524 1.00 96.19 96 ARG A N 1
ATOM 766 C CA . ARG A 1 96 ? 5.190 11.793 1.360 1.00 96.19 96 ARG A CA 1
ATOM 767 C C . ARG A 1 96 ? 5.312 13.284 1.647 1.00 96.19 96 ARG A C 1
ATOM 769 O O . ARG A 1 96 ? 4.303 13.977 1.713 1.00 96.19 96 ARG A O 1
ATOM 776 N N . LEU A 1 97 ? 6.537 13.778 1.821 1.00 95.25 97 LEU A N 1
ATOM 777 C CA . LEU A 1 97 ? 6.799 15.205 2.007 1.00 95.25 97 LEU A CA 1
ATOM 778 C C . LEU A 1 97 ? 6.515 16.005 0.733 1.00 95.25 97 LEU A C 1
ATOM 780 O O . LEU A 1 97 ? 6.018 17.123 0.832 1.00 95.25 97 LEU A O 1
ATOM 784 N N . VAL A 1 98 ? 6.811 15.442 -0.444 1.00 95.12 98 VAL A N 1
ATOM 785 C CA . VAL A 1 98 ? 6.426 16.052 -1.727 1.00 95.12 98 VAL A CA 1
ATOM 786 C C . VAL A 1 98 ? 4.906 16.012 -1.906 1.00 95.12 98 VAL A C 1
ATOM 788 O O . VAL A 1 98 ? 4.319 16.999 -2.339 1.00 95.12 98 VAL A O 1
ATOM 791 N N . GLY A 1 99 ? 4.266 14.898 -1.537 1.00 92.50 99 GLY A N 1
ATOM 792 C CA . GLY A 1 99 ? 2.810 14.750 -1.567 1.00 92.50 99 GLY A CA 1
ATOM 793 C C . GLY A 1 99 ? 2.221 14.621 -2.974 1.00 92.50 99 GLY A C 1
ATOM 794 O O . GLY A 1 99 ? 1.018 14.808 -3.143 1.00 92.50 99 GLY A O 1
ATOM 795 N N . ASP A 1 100 ? 3.052 14.297 -3.968 1.00 90.88 100 ASP A N 1
ATOM 796 C CA . ASP A 1 100 ? 2.669 14.153 -5.372 1.00 90.88 100 ASP A CA 1
ATOM 797 C C . ASP A 1 100 ? 3.198 12.830 -5.947 1.00 90.88 100 ASP A C 1
ATOM 799 O O . ASP A 1 100 ? 4.333 12.430 -5.679 1.00 90.88 100 ASP A O 1
ATOM 803 N N . VAL A 1 101 ? 2.373 12.151 -6.749 1.00 87.69 101 VAL A N 1
ATOM 804 C CA . VAL A 1 101 ? 2.704 10.854 -7.366 1.00 87.69 101 VAL A CA 1
ATOM 805 C C . VAL A 1 101 ? 3.854 10.944 -8.370 1.00 87.69 101 VAL A C 1
ATOM 807 O O . VAL A 1 101 ? 4.527 9.947 -8.600 1.00 87.69 101 VAL A O 1
ATOM 810 N N . SER A 1 102 ? 4.126 12.123 -8.935 1.00 89.12 102 SER A N 1
ATOM 811 C CA . SER A 1 102 ? 5.268 12.355 -9.833 1.00 89.12 102 SER A CA 1
ATOM 812 C C . SER A 1 102 ? 6.628 12.199 -9.147 1.00 89.12 102 SER A C 1
ATOM 814 O O . SER A 1 102 ? 7.645 12.087 -9.826 1.00 89.12 102 SER A O 1
ATOM 816 N N . ALA A 1 103 ? 6.664 12.171 -7.809 1.00 89.88 103 ALA A N 1
ATOM 817 C CA . ALA A 1 103 ? 7.872 11.866 -7.049 1.00 89.88 103 ALA A CA 1
ATOM 818 C C . ALA A 1 103 ? 8.185 10.362 -6.993 1.00 89.88 103 ALA A C 1
ATOM 820 O O . ALA A 1 103 ? 9.294 9.990 -6.599 1.00 89.88 103 ALA A O 1
ATOM 821 N N . PHE A 1 104 ? 7.221 9.501 -7.331 1.00 92.38 104 PHE A N 1
ATOM 822 C CA . PHE A 1 104 ? 7.430 8.062 -7.334 1.00 92.38 104 PHE A CA 1
ATOM 823 C C . PHE A 1 104 ? 8.318 7.638 -8.504 1.00 92.38 104 PHE A C 1
ATOM 825 O O . PHE A 1 104 ? 8.215 8.198 -9.594 1.00 92.38 104 PHE A O 1
ATOM 832 N N . PRO A 1 105 ? 9.174 6.625 -8.307 1.00 92.88 105 PRO A N 1
ATOM 833 C CA . PRO A 1 105 ? 9.866 6.012 -9.423 1.00 92.88 105 PRO A CA 1
ATOM 834 C C . PRO A 1 105 ? 8.863 5.262 -10.309 1.00 92.88 105 PRO A C 1
ATOM 836 O O . PRO A 1 105 ? 7.904 4.678 -9.802 1.00 92.88 105 PRO A O 1
ATOM 839 N N . ASP A 1 106 ? 9.124 5.223 -11.617 1.00 91.50 106 ASP A N 1
ATOM 840 C CA . ASP A 1 106 ? 8.216 4.646 -12.623 1.00 91.50 106 ASP A CA 1
ATOM 841 C C . ASP A 1 106 ? 7.783 3.208 -12.293 1.00 91.50 106 ASP A C 1
ATOM 843 O O . ASP A 1 106 ? 6.635 2.822 -12.507 1.00 91.50 106 ASP A O 1
ATOM 847 N N . TYR A 1 107 ? 8.690 2.415 -11.716 1.00 90.94 107 TYR A N 1
ATOM 848 C CA . TYR A 1 107 ? 8.423 1.023 -11.359 1.00 90.94 107 TYR A CA 1
ATOM 849 C C . TYR A 1 107 ? 7.432 0.859 -10.199 1.00 90.94 107 TYR A C 1
ATOM 851 O O . TYR A 1 107 ? 6.886 -0.225 -10.032 1.00 90.94 107 TYR A O 1
ATOM 859 N N . ARG A 1 108 ? 7.182 1.894 -9.383 1.00 94.88 108 ARG A N 1
ATOM 860 C CA . ARG A 1 108 ? 6.370 1.776 -8.157 1.00 94.88 108 ARG A CA 1
ATOM 861 C C . ARG A 1 108 ? 4.900 1.500 -8.434 1.00 94.88 108 ARG A C 1
ATOM 863 O O . ARG A 1 108 ? 4.217 0.904 -7.601 1.00 94.88 108 ARG A O 1
ATOM 870 N N . GLN A 1 109 ? 4.422 1.916 -9.601 1.00 94.19 109 GLN A N 1
ATOM 871 C CA . GLN A 1 109 ? 3.018 1.829 -9.974 1.00 94.19 109 GLN A CA 1
ATOM 872 C C . GLN A 1 109 ? 2.487 0.388 -9.941 1.00 94.19 109 GLN A C 1
ATOM 874 O O . GLN A 1 109 ? 1.425 0.155 -9.370 1.00 94.19 109 GLN A O 1
ATOM 879 N N . GLU A 1 110 ? 3.254 -0.578 -10.452 1.00 94.50 110 GLU A N 1
ATOM 880 C CA . GLU A 1 110 ? 2.868 -1.998 -10.453 1.00 94.50 110 GLU A CA 1
ATOM 881 C C . GLU A 1 110 ? 2.689 -2.549 -9.025 1.00 94.50 110 GLU A C 1
ATOM 883 O O . GLU A 1 110 ? 1.793 -3.346 -8.743 1.00 94.50 110 GLU A O 1
ATOM 888 N N . GLY A 1 111 ? 3.512 -2.076 -8.094 1.00 96.00 111 GLY A N 1
ATOM 889 C CA . GLY A 1 111 ? 3.412 -2.427 -6.685 1.00 96.00 111 GLY A CA 1
ATOM 890 C C . GLY A 1 111 ? 2.171 -1.847 -6.024 1.00 96.00 111 GLY A C 1
ATOM 891 O O . GLY A 1 111 ? 1.479 -2.534 -5.275 1.00 96.00 111 GLY A O 1
ATOM 892 N N . LEU A 1 112 ? 1.868 -0.579 -6.308 1.00 96.75 112 LEU A N 1
ATOM 893 C CA . LEU A 1 112 ? 0.672 0.086 -5.787 1.00 96.75 112 LEU A CA 1
ATOM 894 C C . LEU A 1 112 ? -0.614 -0.514 -6.366 1.00 96.75 112 LEU A C 1
ATOM 896 O O . LEU A 1 112 ? -1.613 -0.571 -5.654 1.00 96.75 112 LEU A O 1
ATOM 900 N N . GLU A 1 113 ? -0.584 -0.995 -7.610 1.00 96.06 113 GLU A N 1
ATOM 901 C CA . GLU A 1 113 ? -1.664 -1.777 -8.225 1.00 96.06 113 GLU A CA 1
ATOM 902 C C . GLU A 1 113 ? -1.939 -3.052 -7.442 1.00 96.06 113 GLU A C 1
ATOM 904 O O . GLU A 1 113 ? -3.069 -3.243 -7.000 1.00 96.06 113 GLU A O 1
ATOM 909 N N . LEU A 1 114 ? -0.908 -3.848 -7.148 1.00 96.19 114 LEU A N 1
ATOM 910 C CA . LEU A 1 114 ? -1.061 -5.033 -6.305 1.00 96.19 114 LEU A CA 1
ATOM 911 C C . LEU A 1 114 ? -1.637 -4.689 -4.924 1.00 96.19 114 LEU A C 1
ATOM 913 O O . LEU A 1 114 ? -2.551 -5.357 -4.444 1.00 96.19 114 LEU A O 1
ATOM 917 N N . LEU A 1 115 ? -1.117 -3.649 -4.266 1.00 97.31 115 LEU A N 1
ATOM 918 C CA . LEU A 1 115 ? -1.648 -3.213 -2.971 1.00 97.31 115 LEU A CA 1
ATOM 919 C C . LEU A 1 115 ? -3.108 -2.738 -3.084 1.00 97.31 115 LEU A C 1
ATOM 921 O O . LEU A 1 115 ? -3.883 -2.937 -2.151 1.00 97.31 115 LEU A O 1
ATOM 925 N N . GLY A 1 116 ? -3.490 -2.137 -4.214 1.00 97.38 116 GLY A N 1
ATOM 926 C CA . GLY A 1 116 ? -4.863 -1.760 -4.543 1.00 97.38 116 GLY A CA 1
ATOM 927 C C . GLY A 1 116 ? -5.781 -2.967 -4.724 1.00 97.38 116 GLY A C 1
ATOM 928 O O . GLY A 1 116 ? -6.885 -2.969 -4.185 1.00 97.38 116 GLY A O 1
ATOM 929 N N . GLU A 1 117 ? -5.318 -4.012 -5.409 1.00 95.56 117 GLU A N 1
ATOM 930 C CA . GLU A 1 117 ? -6.054 -5.272 -5.542 1.00 95.56 117 GLU A CA 1
ATOM 931 C C . GLU A 1 117 ? -6.258 -5.935 -4.171 1.00 95.56 117 GLU A C 1
ATOM 933 O O . GLU A 1 117 ? -7.379 -6.283 -3.816 1.00 95.56 117 GLU A O 1
ATOM 938 N N . LEU A 1 118 ? -5.211 -6.018 -3.340 1.00 96.00 118 LEU A N 1
ATOM 939 C CA . LEU A 1 118 ? -5.332 -6.534 -1.969 1.00 96.00 118 LEU A CA 1
ATOM 940 C C . LEU A 1 118 ? -6.298 -5.696 -1.122 1.00 96.00 118 LEU A C 1
ATOM 942 O O . LEU A 1 118 ? -7.049 -6.242 -0.310 1.00 96.00 118 LEU A O 1
ATOM 946 N N . ALA A 1 119 ? -6.298 -4.374 -1.305 1.00 96.75 119 ALA A N 1
ATOM 947 C CA . ALA A 1 119 ? -7.239 -3.493 -0.629 1.00 96.75 119 ALA A CA 1
ATOM 948 C C . ALA A 1 119 ? -8.681 -3.752 -1.062 1.00 96.75 119 ALA A C 1
ATOM 950 O O . ALA A 1 119 ? -9.562 -3.769 -0.206 1.00 96.75 119 ALA A O 1
ATOM 951 N N . ASN A 1 120 ? -8.916 -3.992 -2.350 1.00 95.69 120 ASN A N 1
ATOM 952 C CA . ASN A 1 120 ? -10.230 -4.344 -2.871 1.00 95.69 120 ASN A CA 1
ATOM 953 C C . ASN A 1 120 ? -10.707 -5.712 -2.350 1.00 95.69 120 ASN A C 1
ATOM 955 O O . ASN A 1 120 ? -11.815 -5.828 -1.832 1.00 95.69 120 ASN A O 1
ATOM 959 N N . ASP A 1 121 ? -9.850 -6.729 -2.426 1.00 95.12 121 ASP A N 1
ATOM 960 C CA . ASP A 1 121 ? -10.216 -8.116 -2.119 1.00 95.12 121 ASP A CA 1
ATOM 961 C C . ASP A 1 121 ? -10.409 -8.354 -0.614 1.00 95.12 121 ASP A C 1
ATOM 963 O O . ASP A 1 121 ? -11.239 -9.169 -0.188 1.00 95.12 121 ASP A O 1
ATOM 967 N N . TYR A 1 122 ? -9.645 -7.639 0.218 1.00 94.94 122 TYR A N 1
ATOM 968 C CA . TYR A 1 122 ? -9.626 -7.864 1.661 1.00 94.94 122 TYR A CA 1
ATOM 969 C C . TYR A 1 122 ? -10.212 -6.732 2.502 1.00 94.94 122 TYR A C 1
ATOM 971 O O . TYR A 1 122 ? -10.430 -6.957 3.698 1.00 94.94 122 TYR A O 1
ATOM 979 N N . ASP A 1 123 ? -10.517 -5.576 1.910 1.00 94.12 123 ASP A N 1
ATOM 980 C CA . ASP A 1 123 ? -10.859 -4.336 2.625 1.00 94.12 123 ASP A CA 1
ATOM 981 C C . ASP A 1 123 ? -9.749 -3.936 3.617 1.00 94.12 123 ASP A C 1
ATOM 983 O O . ASP A 1 123 ? -9.971 -3.669 4.800 1.00 94.12 123 ASP A O 1
ATOM 987 N N . VAL A 1 124 ? -8.495 -3.988 3.148 1.00 95.12 124 VAL A N 1
ATOM 988 C CA . VAL A 1 124 ? -7.301 -3.712 3.960 1.00 95.12 124 VAL A CA 1
ATOM 989 C C . VAL A 1 124 ? -6.384 -2.730 3.253 1.00 95.12 124 VAL A C 1
ATOM 991 O O . VAL A 1 124 ? -5.832 -3.008 2.196 1.00 95.12 124 VAL A O 1
ATOM 994 N N . LEU A 1 125 ? -6.136 -1.591 3.892 1.00 97.50 125 LEU A N 1
ATOM 995 C CA . LEU A 1 125 ? -5.226 -0.574 3.377 1.00 97.50 125 LEU A CA 1
ATOM 996 C C . LEU A 1 125 ? -3.847 -0.736 4.010 1.00 97.50 125 LEU A C 1
ATOM 998 O O . LEU A 1 125 ? -3.633 -0.361 5.165 1.00 97.50 125 LEU A O 1
ATOM 1002 N N . LEU A 1 126 ? -2.909 -1.289 3.250 1.00 97.75 126 LEU A N 1
ATOM 1003 C CA . LEU A 1 126 ? -1.524 -1.443 3.679 1.00 97.75 126 LEU A CA 1
ATOM 1004 C C . LEU A 1 126 ? -0.753 -0.136 3.462 1.00 97.75 126 LEU A C 1
ATOM 1006 O O . LEU A 1 126 ? -0.674 0.381 2.351 1.00 97.75 126 LEU A O 1
ATOM 1010 N N . TRP A 1 127 ? -0.160 0.388 4.531 1.00 98.12 127 TRP A N 1
ATOM 1011 C CA . TRP A 1 127 ? 0.728 1.544 4.499 1.00 98.12 127 TRP A CA 1
ATOM 1012 C C . TRP A 1 127 ? 2.170 1.095 4.712 1.00 98.12 127 TRP A C 1
ATOM 1014 O O . TRP A 1 127 ? 2.511 0.534 5.756 1.00 98.12 127 TRP A O 1
ATOM 1024 N N . GLN A 1 128 ? 3.018 1.332 3.716 1.00 97.94 128 GLN A N 1
ATOM 1025 C CA . GLN A 1 128 ? 4.378 0.812 3.703 1.00 97.94 128 GLN A CA 1
ATOM 1026 C C . GLN A 1 128 ? 5.309 1.591 4.644 1.00 97.94 128 GLN A C 1
ATOM 1028 O O . GLN A 1 128 ? 5.391 2.819 4.598 1.00 97.94 128 GLN A O 1
ATOM 1033 N N . GLN A 1 129 ? 6.067 0.883 5.475 1.00 97.44 129 GLN A N 1
ATOM 1034 C CA . GLN A 1 129 ? 7.113 1.459 6.325 1.00 97.44 129 GLN A CA 1
ATOM 1035 C C . GLN A 1 129 ? 8.499 1.386 5.683 1.00 97.44 129 GLN A C 1
ATOM 1037 O O . GLN A 1 129 ? 9.316 2.281 5.910 1.00 97.44 129 GLN A O 1
ATOM 1042 N N . TRP A 1 130 ? 8.761 0.310 4.941 1.00 97.38 130 TRP A N 1
ATOM 1043 C CA . TRP A 1 130 ? 9.937 0.086 4.097 1.00 97.38 130 TRP A CA 1
ATOM 1044 C C . TRP A 1 130 ? 9.697 -1.129 3.185 1.00 97.38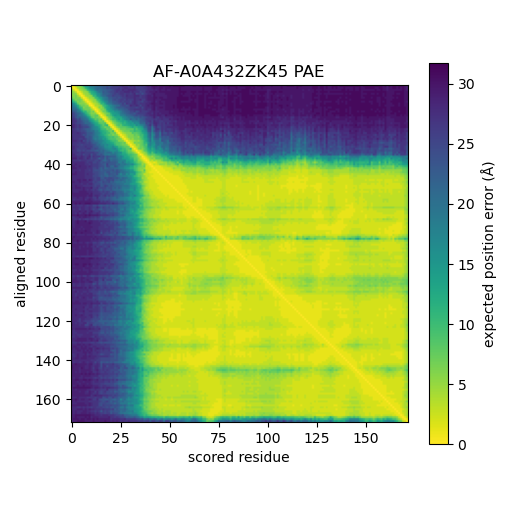 130 TRP A C 1
ATOM 1046 O O . TRP A 1 130 ? 8.756 -1.901 3.393 1.00 97.38 130 TRP A O 1
ATOM 1056 N N . GLY A 1 131 ? 10.543 -1.304 2.173 1.00 96.56 131 GLY A N 1
ATOM 1057 C CA . GLY A 1 131 ? 10.524 -2.435 1.249 1.00 96.56 131 GLY A CA 1
ATOM 1058 C C . GLY A 1 131 ? 11.909 -2.778 0.719 1.00 96.56 131 GLY A C 1
ATOM 1059 O O . GLY A 1 131 ? 12.744 -1.903 0.509 1.00 96.56 131 GLY A O 1
ATOM 1060 N N . THR A 1 132 ? 12.129 -4.063 0.485 1.00 95.25 132 THR A N 1
ATOM 1061 C CA . THR A 1 132 ? 13.330 -4.637 -0.124 1.00 95.25 132 THR A CA 1
ATOM 1062 C C . THR A 1 132 ? 12.922 -5.559 -1.268 1.00 95.25 132 THR A C 1
ATOM 1064 O O . THR A 1 132 ? 11.748 -5.890 -1.415 1.00 95.25 132 THR A O 1
ATOM 1067 N N . PHE A 1 133 ? 13.905 -6.060 -2.014 1.00 92.50 133 PHE A N 1
ATOM 1068 C CA . PHE A 1 133 ? 13.689 -7.082 -3.038 1.00 92.50 133 PHE A CA 1
ATOM 1069 C C . PHE A 1 133 ? 13.015 -8.361 -2.500 1.00 92.50 133 PHE A C 1
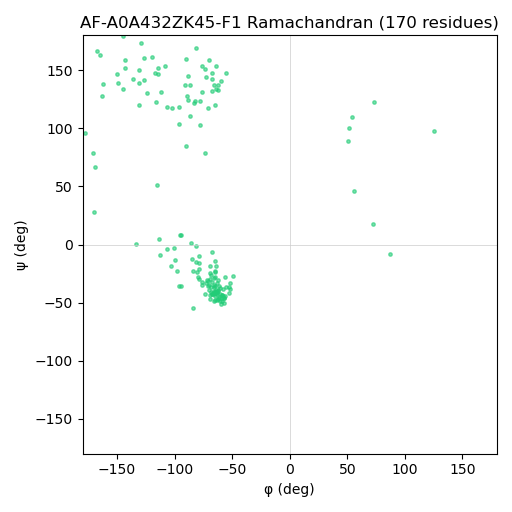ATOM 1071 O O . PHE A 1 133 ? 12.343 -9.070 -3.243 1.00 92.50 133 PHE A O 1
ATOM 1078 N N . SER A 1 134 ? 13.200 -8.689 -1.216 1.00 92.62 134 SER A N 1
ATOM 1079 C CA . SER A 1 134 ? 12.679 -9.930 -0.632 1.00 92.62 134 SER A CA 1
ATOM 1080 C C . SER A 1 134 ? 11.347 -9.751 0.084 1.00 92.62 134 SER A C 1
ATOM 1082 O O . SER A 1 134 ? 10.531 -10.665 0.082 1.00 92.62 134 SE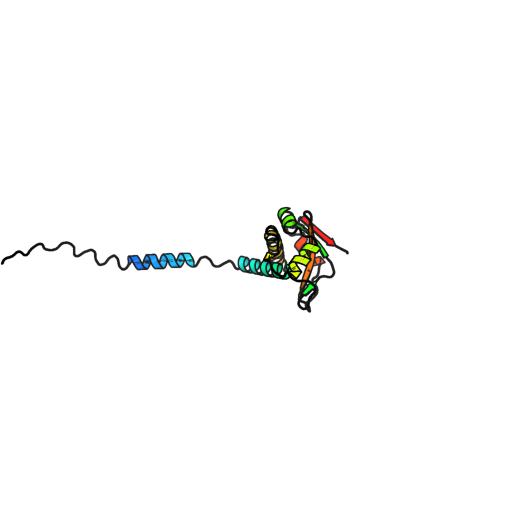R A O 1
ATOM 1084 N N . SER A 1 135 ? 11.126 -8.614 0.740 1.00 95.25 135 SER A N 1
ATOM 1085 C CA . SER A 1 135 ? 9.920 -8.356 1.529 1.00 95.25 135 SER A CA 1
ATOM 1086 C C . SER A 1 135 ? 9.761 -6.874 1.847 1.00 95.25 135 SER A C 1
ATOM 1088 O O . SER A 1 135 ? 10.722 -6.102 1.782 1.00 95.25 135 SER A O 1
ATOM 1090 N N . GLY A 1 136 ? 8.555 -6.485 2.242 1.00 96.56 136 GLY A N 1
ATOM 1091 C CA . GLY A 1 136 ? 8.271 -5.175 2.814 1.00 96.56 136 GLY A CA 1
ATOM 1092 C C . GLY A 1 136 ? 7.561 -5.274 4.153 1.00 96.56 136 GLY A C 1
ATOM 1093 O O . GLY A 1 136 ? 6.965 -6.300 4.484 1.00 96.56 136 GLY A O 1
ATOM 1094 N N . LEU A 1 137 ? 7.626 -4.182 4.908 1.00 97.69 137 LEU A N 1
ATOM 1095 C CA . LEU A 1 137 ? 6.946 -4.035 6.186 1.00 97.69 137 LEU A CA 1
ATOM 1096 C C . LEU A 1 137 ? 5.837 -2.999 6.062 1.00 97.69 137 LEU A C 1
ATOM 1098 O O . LEU A 1 137 ? 6.058 -1.890 5.569 1.00 97.69 137 LEU A O 1
ATOM 1102 N N . TYR A 1 138 ? 4.652 -3.361 6.533 1.00 97.69 138 TYR A N 1
ATOM 1103 C CA . TYR A 1 138 ? 3.428 -2.593 6.371 1.00 97.69 138 TYR A CA 1
ATOM 1104 C C . TYR A 1 138 ? 2.709 -2.447 7.705 1.00 97.69 138 TYR A C 1
ATOM 1106 O O . TYR A 1 138 ? 2.748 -3.338 8.547 1.00 97.69 138 TYR A O 1
ATOM 1114 N N . ARG A 1 139 ? 1.979 -1.350 7.883 1.00 97.31 139 ARG A N 1
ATOM 1115 C CA . ARG A 1 139 ? 0.948 -1.233 8.924 1.00 97.31 139 ARG A CA 1
ATOM 1116 C C . ARG A 1 139 ? -0.407 -1.093 8.260 1.00 97.31 139 ARG A C 1
ATOM 1118 O O . ARG A 1 139 ? -0.498 -0.567 7.153 1.00 97.31 139 ARG A O 1
ATOM 1125 N N . VAL A 1 140 ? -1.464 -1.531 8.932 1.00 97.56 140 VAL A N 1
ATOM 1126 C CA . VAL A 1 140 ? -2.821 -1.359 8.412 1.00 97.56 140 VAL A CA 1
ATOM 1127 C C . VAL A 1 140 ? -3.309 0.036 8.769 1.00 97.56 140 VAL A C 1
ATOM 1129 O O . VAL A 1 140 ? -3.371 0.399 9.946 1.00 97.56 140 VAL A O 1
ATOM 1132 N N . ALA A 1 141 ? -3.660 0.822 7.757 1.00 98.00 141 ALA A N 1
ATOM 1133 C CA . ALA A 1 141 ? -4.269 2.125 7.946 1.00 98.00 141 ALA A CA 1
ATOM 1134 C C . ALA A 1 141 ? -5.788 2.008 8.074 1.00 98.00 141 ALA A C 1
ATOM 1136 O O . ALA A 1 141 ? -6.448 1.303 7.315 1.00 98.00 141 ALA A O 1
ATOM 1137 N N . TYR A 1 142 ? -6.354 2.754 9.016 1.00 97.44 142 TYR A N 1
ATOM 1138 C CA . TYR A 1 142 ? -7.796 2.819 9.238 1.00 97.44 142 TYR A CA 1
ATOM 1139 C C . TYR A 1 142 ? -8.221 4.236 9.618 1.00 97.44 142 TYR A C 1
ATOM 1141 O O . TYR A 1 142 ? -7.408 5.062 10.045 1.00 97.44 142 TYR A O 1
ATOM 1149 N N . ARG A 1 143 ? -9.505 4.552 9.431 1.00 96.50 143 ARG A N 1
ATOM 1150 C CA . ARG A 1 143 ? -10.034 5.884 9.740 1.00 96.50 143 ARG A CA 1
ATOM 1151 C C . ARG A 1 143 ? -9.937 6.173 11.233 1.00 96.50 143 ARG A C 1
ATOM 1153 O O . ARG A 1 143 ? -10.324 5.353 12.065 1.00 96.50 143 ARG A O 1
ATOM 1160 N N . ARG A 1 144 ? -9.456 7.368 11.577 1.00 94.62 144 ARG A N 1
ATOM 1161 C CA . ARG A 1 144 ? -9.405 7.821 12.969 1.00 94.62 144 ARG A CA 1
ATOM 1162 C C . ARG A 1 144 ? -10.825 7.916 13.536 1.00 94.62 144 ARG A C 1
ATOM 1164 O O . ARG A 1 144 ? -11.708 8.468 12.890 1.00 94.62 144 ARG A O 1
ATOM 1171 N N . GLY A 1 145 ? -11.029 7.367 14.733 1.00 92.06 145 GLY A N 1
ATOM 1172 C CA . GLY A 1 145 ? -12.350 7.242 15.363 1.00 92.06 145 GLY A CA 1
ATOM 1173 C C . GLY A 1 145 ? -13.115 5.969 14.980 1.00 92.06 145 GLY A C 1
ATOM 1174 O O . GLY A 1 145 ? -14.138 5.683 15.594 1.00 92.06 145 GLY A O 1
ATOM 1175 N N . GLY A 1 146 ? -12.619 5.189 14.014 1.00 92.00 146 GLY A N 1
ATOM 1176 C CA . GLY A 1 146 ? -13.100 3.835 13.748 1.00 92.00 146 GLY A CA 1
ATOM 1177 C C . GLY A 1 146 ? -12.487 2.799 14.693 1.00 92.00 146 GLY A C 1
ATOM 1178 O O . GLY A 1 146 ? -11.521 3.075 15.409 1.00 92.00 146 GLY A O 1
ATOM 1179 N N . SER A 1 147 ? -13.039 1.586 14.675 1.00 92.19 147 SER A N 1
ATOM 1180 C CA . SER A 1 147 ? -12.473 0.443 15.394 1.00 92.19 147 SER A CA 1
ATOM 1181 C C . SER A 1 147 ? -11.116 0.053 14.811 1.00 92.19 147 SER A C 1
ATOM 1183 O O . SER A 1 147 ? -10.952 -0.005 13.592 1.00 92.19 147 SER A O 1
ATOM 1185 N N . ALA A 1 148 ? -10.150 -0.236 15.685 1.00 93.31 148 ALA A N 1
ATOM 1186 C CA . ALA A 1 148 ? -8.858 -0.748 15.253 1.00 93.31 148 ALA A CA 1
ATOM 1187 C C . ALA A 1 148 ? -9.036 -2.105 14.539 1.00 93.31 148 ALA A C 1
ATOM 1189 O O . ALA A 1 148 ? -9.810 -2.947 15.011 1.00 93.31 148 ALA A O 1
ATOM 1190 N N . PRO A 1 149 ? -8.343 -2.331 13.411 1.00 93.69 149 PRO A N 1
ATOM 1191 C CA . PRO A 1 149 ? -8.450 -3.572 12.663 1.00 93.69 149 PRO A CA 1
ATOM 1192 C C . PRO A 1 149 ? -7.865 -4.743 13.457 1.00 93.69 149 PRO A C 1
ATOM 1194 O O . PRO A 1 149 ? -6.830 -4.613 14.110 1.00 93.69 149 PRO A O 1
ATOM 1197 N N . ASN A 1 150 ? -8.494 -5.916 13.359 1.00 94.56 150 ASN A N 1
ATOM 1198 C CA . ASN A 1 150 ? -7.933 -7.141 13.920 1.00 94.56 150 ASN A CA 1
ATOM 1199 C C . ASN A 1 150 ? -6.834 -7.676 12.992 1.00 94.56 150 ASN A C 1
ATOM 1201 O O . ASN A 1 150 ? -7.111 -8.287 11.956 1.00 94.56 150 ASN A O 1
ATOM 1205 N N . ILE A 1 151 ? -5.587 -7.450 13.391 1.00 94.31 151 ILE A N 1
ATOM 1206 C CA . ILE A 1 151 ? -4.411 -7.778 12.591 1.00 94.31 151 ILE A CA 1
ATOM 1207 C C . ILE A 1 151 ? -4.224 -9.282 12.380 1.00 94.31 151 ILE A C 1
ATOM 1209 O O . ILE A 1 151 ? -3.856 -9.689 11.280 1.00 94.31 151 ILE A O 1
ATOM 1213 N N . PHE A 1 152 ? -4.572 -10.122 13.356 1.00 93.44 152 PHE A N 1
ATOM 1214 C CA . PHE A 1 152 ? -4.523 -11.579 13.190 1.00 93.44 152 PHE A CA 1
ATOM 1215 C C . PHE A 1 152 ? -5.489 -12.063 12.105 1.00 93.44 152 PHE A C 1
ATOM 1217 O O . PHE A 1 152 ? -5.119 -12.888 11.270 1.00 93.44 152 PHE A O 1
ATOM 1224 N N . ASN A 1 153 ? -6.707 -11.516 12.070 1.00 94.06 153 ASN A N 1
ATOM 1225 C CA . ASN A 1 153 ? -7.688 -11.857 11.039 1.00 94.06 153 ASN A CA 1
ATOM 1226 C C . ASN A 1 153 ? -7.249 -11.376 9.655 1.00 94.06 153 ASN A C 1
ATOM 1228 O O . ASN A 1 153 ? -7.399 -12.106 8.678 1.00 94.06 153 ASN A O 1
ATOM 1232 N N . ILE A 1 154 ? -6.696 -10.165 9.568 1.00 95.00 154 ILE A N 1
ATOM 1233 C CA . ILE A 1 154 ? -6.152 -9.625 8.318 1.00 95.00 154 ILE A CA 1
ATOM 1234 C C . ILE A 1 154 ? -5.024 -10.514 7.803 1.00 95.00 154 ILE A C 1
ATOM 1236 O O . ILE A 1 154 ? -5.059 -10.941 6.653 1.00 95.00 154 ILE A O 1
ATOM 1240 N N . MET A 1 155 ? -4.080 -10.869 8.672 1.00 94.44 155 MET A N 1
ATOM 1241 C CA . MET A 1 155 ? -2.985 -11.775 8.347 1.00 94.44 155 MET A CA 1
ATOM 1242 C C . MET A 1 155 ? -3.466 -13.140 7.872 1.00 94.44 155 MET A C 1
ATOM 1244 O O . MET A 1 155 ? -2.984 -13.646 6.866 1.00 94.44 155 MET A O 1
ATOM 1248 N N . ALA A 1 156 ? -4.452 -13.725 8.551 1.00 93.56 156 ALA A N 1
ATOM 1249 C CA . ALA A 1 156 ? -5.008 -15.015 8.159 1.00 93.56 156 ALA A CA 1
ATOM 1250 C C . ALA A 1 156 ? -5.729 -14.973 6.798 1.00 93.56 156 ALA A C 1
ATOM 1252 O O . ALA A 1 156 ? -5.891 -16.016 6.162 1.00 93.56 156 ALA A O 1
ATOM 1253 N N . ARG A 1 157 ? -6.205 -13.800 6.363 1.00 94.69 157 ARG A N 1
ATOM 1254 C CA . ARG A 1 157 ? -6.828 -13.604 5.045 1.00 94.69 157 ARG A CA 1
ATOM 1255 C C . ARG A 1 157 ? -5.769 -13.362 3.971 1.00 94.69 157 ARG A C 1
ATOM 1257 O O . ARG A 1 157 ? -5.717 -14.129 3.018 1.00 94.69 157 ARG A O 1
ATOM 1264 N N . ILE A 1 158 ? -4.900 -12.371 4.171 1.00 94.75 158 ILE A N 1
ATOM 1265 C CA . ILE A 1 158 ? -3.846 -11.988 3.217 1.00 94.75 158 ILE A CA 1
ATOM 1266 C C . ILE A 1 158 ? -2.821 -13.111 3.035 1.00 94.75 158 ILE A C 1
ATOM 1268 O O . ILE A 1 158 ? -2.416 -13.394 1.918 1.00 94.75 158 ILE A O 1
ATOM 1272 N N . GLY A 1 159 ? -2.428 -13.804 4.105 1.00 93.56 159 GLY A N 1
ATOM 1273 C CA . GLY A 1 159 ? -1.459 -14.903 4.029 1.00 93.56 159 GLY A CA 1
ATOM 1274 C C . GLY A 1 159 ? -1.961 -16.148 3.286 1.00 93.56 159 GLY A C 1
ATOM 1275 O O . GLY A 1 159 ? -1.189 -17.079 3.087 1.00 93.56 159 GLY A O 1
ATOM 1276 N N . ARG A 1 160 ? -3.244 -16.196 2.901 1.00 94.12 160 ARG A N 1
ATOM 1277 C CA . ARG A 1 160 ? -3.813 -17.240 2.030 1.00 94.12 160 ARG A CA 1
ATOM 1278 C C . ARG A 1 160 ? -3.970 -16.784 0.579 1.00 94.12 160 ARG A C 1
ATOM 1280 O O . ARG A 1 160 ? -4.423 -17.576 -0.242 1.00 94.12 160 ARG A O 1
ATOM 1287 N N . ASP A 1 161 ? -3.654 -15.528 0.282 1.00 96.12 161 ASP A N 1
ATOM 1288 C CA . ASP A 1 161 ? -3.656 -15.007 -1.078 1.00 96.12 161 ASP A CA 1
ATOM 1289 C C . ASP A 1 161 ? -2.533 -15.666 -1.888 1.00 96.12 161 ASP A C 1
ATOM 1291 O O . ASP A 1 161 ? -1.390 -15.727 -1.439 1.00 96.12 161 ASP A O 1
ATOM 1295 N N . GLU A 1 162 ? -2.836 -16.141 -3.095 1.00 95.06 162 GLU A N 1
ATOM 1296 C CA . GLU A 1 162 ? -1.860 -16.819 -3.961 1.00 95.06 162 GLU A CA 1
ATOM 1297 C C . GLU A 1 162 ? -0.703 -15.917 -4.421 1.00 95.06 162 GLU A C 1
ATOM 1299 O O . GLU A 1 162 ? 0.346 -16.404 -4.848 1.00 95.06 162 GLU A O 1
ATOM 1304 N N . ARG A 1 163 ? -0.873 -14.593 -4.334 1.00 95.31 163 ARG A N 1
ATOM 1305 C CA . ARG A 1 163 ? 0.156 -13.599 -4.653 1.00 95.31 163 ARG A CA 1
ATOM 1306 C C . ARG A 1 163 ? 1.123 -13.404 -3.487 1.00 95.31 163 ARG A C 1
ATOM 1308 O O . ARG A 1 163 ? 2.194 -12.834 -3.701 1.00 95.31 163 ARG A O 1
ATOM 1315 N N . VAL A 1 164 ? 0.793 -13.868 -2.279 1.00 96.50 164 VAL A N 1
ATOM 1316 C CA . VAL A 1 164 ? 1.606 -13.732 -1.061 1.00 96.50 164 VAL A CA 1
ATOM 1317 C C . VAL A 1 164 ? 2.326 -15.048 -0.769 1.00 96.50 164 VAL A C 1
ATOM 1319 O O . VAL A 1 164 ? 1.708 -16.069 -0.496 1.00 96.50 164 VAL A O 1
ATOM 1322 N N . CYS A 1 165 ? 3.659 -15.022 -0.789 1.00 95.69 165 CYS A N 1
ATOM 1323 C CA . CYS A 1 165 ? 4.488 -16.210 -0.548 1.00 95.69 165 CYS A CA 1
ATOM 1324 C C . CYS A 1 165 ? 4.996 -16.304 0.888 1.00 95.69 165 CYS A C 1
ATOM 1326 O O . CYS A 1 165 ? 5.348 -17.383 1.363 1.00 95.69 165 CYS A O 1
ATOM 1328 N N . TYR A 1 166 ? 5.049 -15.174 1.587 1.00 95.31 166 TYR A N 1
ATOM 1329 C CA . TYR A 1 166 ? 5.392 -15.140 2.995 1.00 95.31 166 TYR A CA 1
ATOM 1330 C C . TYR A 1 166 ? 4.672 -13.987 3.677 1.00 95.31 166 TYR A C 1
ATOM 1332 O O . TYR A 1 166 ? 4.576 -12.881 3.142 1.00 95.31 166 TYR A O 1
ATOM 1340 N N . SER A 1 167 ? 4.187 -14.256 4.882 1.00 95.12 167 SER A N 1
ATOM 1341 C CA . SER A 1 167 ? 3.560 -13.263 5.737 1.00 95.12 167 SER A CA 1
ATOM 1342 C C . SER A 1 167 ? 3.900 -13.562 7.192 1.00 95.12 167 SER A C 1
ATOM 1344 O O . SER A 1 167 ? 3.722 -14.698 7.636 1.00 95.12 167 SER A O 1
ATOM 1346 N N . GLN A 1 168 ? 4.299 -12.547 7.954 1.00 95.25 168 GLN A N 1
ATOM 1347 C CA . GLN A 1 168 ? 4.527 -12.658 9.393 1.00 95.25 168 GLN A CA 1
ATOM 1348 C C . GLN A 1 168 ? 4.094 -11.376 10.120 1.00 95.25 168 GLN A C 1
ATOM 1350 O O . GLN A 1 168 ? 4.131 -10.283 9.559 1.00 95.25 168 GLN A O 1
ATOM 1355 N N . LEU A 1 169 ? 3.690 -11.514 11.387 1.00 93.62 169 LEU A N 1
ATOM 1356 C CA . LEU A 1 169 ? 3.584 -10.376 12.296 1.00 93.62 169 LEU A 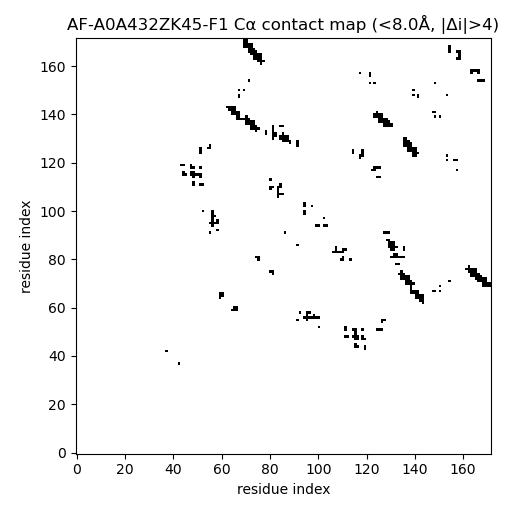CA 1
ATOM 1357 C C . LEU A 1 169 ? 4.964 -9.985 12.806 1.00 93.62 169 LEU A C 1
ATOM 1359 O O . LEU A 1 169 ? 5.663 -10.803 13.407 1.00 93.62 169 LEU A O 1
ATOM 1363 N N . ASP A 1 170 ? 5.321 -8.731 12.579 1.00 85.56 170 ASP A N 1
ATOM 1364 C CA . ASP A 1 170 ? 6.534 -8.141 13.120 1.00 85.56 170 ASP A CA 1
ATOM 1365 C C . ASP A 1 170 ? 6.222 -7.591 14.514 1.00 85.56 170 ASP A C 1
ATOM 1367 O O . ASP A 1 170 ? 5.439 -6.648 14.677 1.00 85.56 170 ASP A O 1
ATOM 1371 N N . GLN A 1 171 ? 6.787 -8.249 15.525 1.00 65.12 171 GLN A N 1
ATOM 1372 C CA . GLN A 1 171 ? 6.742 -7.804 16.913 1.00 65.12 171 GLN A CA 1
ATOM 1373 C C . GLN A 1 171 ? 7.956 -6.911 17.142 1.00 65.12 171 GLN A C 1
ATOM 1375 O O . GLN A 1 171 ? 9.014 -7.387 17.548 1.00 65.12 171 GLN A O 1
ATOM 1380 N N . ASN A 1 172 ? 7.805 -5.637 16.800 1.00 55.28 172 ASN A N 1
ATOM 1381 C CA . ASN A 1 172 ? 8.826 -4.616 17.006 1.00 55.28 172 ASN A CA 1
ATOM 1382 C C . ASN A 1 172 ? 8.556 -3.863 18.310 1.00 55.28 172 ASN A C 1
ATOM 1384 O O . ASN A 1 172 ? 7.395 -3.419 18.482 1.00 55.28 172 ASN A O 1
#

Mean predicted aligned error: 11.32 Å

Solvent-accessible surface area (backbone atoms only — not comparable to full-atom values): 9948 Å² total; per-residue (Å²): 134,81,88,85,88,88,81,80,90,84,76,95,80,70,90,81,70,65,76,69,59,61,57,55,59,55,57,58,57,57,62,67,68,71,71,78,71,78,51,72,66,57,53,49,38,52,51,29,24,54,51,42,55,56,51,58,29,47,74,77,67,42,97,64,34,36,61,42,94,56,36,40,35,41,18,46,60,51,55,69,42,19,48,19,45,46,33,52,50,68,53,50,50,52,33,23,72,70,56,45,77,85,64,54,61,85,60,33,56,64,22,44,45,52,51,4,46,49,21,54,79,66,76,42,46,74,39,75,59,34,24,34,65,72,36,32,36,26,28,45,50,44,56,54,93,56,83,81,73,63,60,70,62,50,47,64,52,53,55,66,36,89,60,38,68,43,64,47,79,47,91,123

pLDDT: mean 84.0, std 19.8, range [33.28, 98.12]

Radius of gyration: 30.19 Å; Cα contacts (8 Å, |Δi|>4): 233; chains: 1; bounding box: 51×48×104 Å